Protein AF-A0A9E5UN10-F1 (afdb_monomer)

Mean predicted aligned error: 12.65 Å

Secondary structure (DSSP, 8-state):
-HHHHGGGS-HHHHHHHHHHHHHHHHHHHTTS---EEEEEEEESS-HHHHHHHHHHHTT-BHHHHHHHHHH--SHHHHHHHHHHHHHHHHHHTT-TTS-TTTTTEEEEEEEEEEEEEEEEEEE-STT-EEEEEEEEEEEEEEEEES--------TTSSSSSSGGG---

Radius of gyration: 25.25 Å; Cα contacts (8 Å, |Δi|>4): 213; chains: 1; bounding box: 90×60×59 Å

Nearest PDB structures (foldseek):
  7jil-assembly1_S  TM=9.399E-01  e=2.290E-16  Flavobacterium johnsoniae
  8fn2-assembly1_U  TM=9.093E-01  e=6.561E-12  Borreliella burgdorferi B31
  6zse-assembly1_XT  TM=9.153E-01  e=1.557E-09  Homo sapiens
  4ce4-assembly1_W  TM=9.283E-01  e=9.840E-09  Sus scrofa domesticus
  6gaw-assembly1_BW  TM=9.036E-01  e=6.806E-09  Sus scrofa

Solvent-accessible surface area (backbone atoms only — not comparable to full-atom values): 9964 Å² total; per-residue (Å²): 115,75,78,61,59,68,69,74,51,56,72,66,58,52,54,49,53,50,51,50,52,54,49,52,55,46,62,67,46,68,75,42,92,60,68,21,66,28,76,50,73,74,43,87,45,46,39,72,64,40,46,69,47,50,65,73,37,55,71,29,42,51,71,59,33,51,53,52,27,72,71,43,88,54,83,46,19,61,59,50,42,57,44,50,54,50,22,52,53,49,29,48,73,67,39,81,89,60,60,74,83,80,40,52,44,26,27,68,46,72,47,71,40,81,43,68,67,48,78,42,83,38,87,43,80,91,85,37,74,44,79,45,73,52,42,16,14,31,39,40,41,32,36,34,54,64,82,63,81,79,75,68,80,82,83,81,86,84,80,87,82,76,74,86,76,79,82,126

Sequence (168 aa):
MEQEQARKLKKSVRVFLRKEAEKEFKTANDGRLGSASATLKNIPTPPRKMRLVADLVRGRGVFEALNILRYEPKVGARRMEELLKAAIANWENKNHALNLEEAGLFIKEVFVNEGRMLKRLRPAPQGRGHRIRKRSNHITMVIDSANFSNEVPSATVVTVAEENSNNA

Foldseek 3Di:
DVVVVLVPDDPVVNVVVVVVVVVVVVVVQLPPLHKFKFKDPFAQDALVLLVVLQVVQAFHFLVVLLVCLVPPPRPNSVVVNVRSVVRVVRSCVSCVPDDPVVQRKGWHDKDKAKDDWDWDWDQDPPRDTDIDIRITIMMMTIMGGPPPPPPPPPPDDPDPPPPPPPDD

pLDDT: mean 80.08, std 19.37, range [38.62, 97.5]

Structure (mmCIF, N/CA/C/O backbone):
data_AF-A0A9E5UN10-F1
#
_entry.id   AF-A0A9E5UN10-F1
#
loop_
_atom_site.group_PDB
_atom_site.id
_atom_site.type_symbol
_atom_site.label_atom_id
_atom_site.label_alt_id
_atom_site.label_comp_id
_atom_site.label_asym_id
_atom_site.label_entity_id
_atom_site.label_seq_id
_atom_site.pdbx_PDB_ins_code
_atom_site.Cartn_x
_atom_site.Cartn_y
_atom_site.Cartn_z
_atom_site.occupancy
_atom_site.B_iso_or_equiv
_atom_site.auth_seq_id
_atom_site.auth_comp_id
_atom_site.auth_asym_id
_atom_site.auth_atom_id
_atom_site.pdbx_PDB_model_num
ATOM 1 N N . MET A 1 1 ? -24.150 40.544 5.013 1.00 51.31 1 MET A N 1
ATOM 2 C CA . MET A 1 1 ? -23.200 41.359 5.806 1.00 51.31 1 MET A CA 1
ATOM 3 C C . MET A 1 1 ? -22.036 40.544 6.382 1.00 51.31 1 MET A C 1
ATOM 5 O O . MET A 1 1 ? -20.917 41.036 6.328 1.00 51.31 1 MET A O 1
ATOM 9 N N . GLU A 1 2 ? -22.221 39.293 6.830 1.00 49.16 2 GLU A N 1
ATOM 10 C CA . GLU A 1 2 ? -21.112 38.434 7.319 1.00 49.16 2 GLU A CA 1
ATOM 11 C C . GLU A 1 2 ? -20.039 38.097 6.265 1.00 49.16 2 GLU A C 1
ATOM 13 O O . GLU A 1 2 ? -18.845 38.120 6.556 1.00 49.16 2 GLU A O 1
ATOM 18 N N . GLN A 1 3 ? -20.428 37.852 5.008 1.00 51.53 3 GLN A N 1
ATOM 19 C CA . GLN A 1 3 ? -19.467 37.492 3.951 1.00 51.53 3 GLN A CA 1
ATOM 20 C C . GLN A 1 3 ? -18.567 38.661 3.501 1.00 51.53 3 GLN A C 1
ATOM 22 O O . GLN A 1 3 ? -17.496 38.447 2.930 1.00 51.53 3 GLN A O 1
ATOM 27 N N . GLU A 1 4 ? -18.968 39.903 3.781 1.00 50.41 4 GLU A N 1
ATOM 28 C CA . GLU A 1 4 ? -18.233 41.108 3.377 1.00 50.41 4 GLU A CA 1
ATOM 29 C C . GLU A 1 4 ? -17.114 41.469 4.371 1.00 50.41 4 GLU A C 1
ATOM 31 O O . GLU A 1 4 ? -16.047 41.945 3.975 1.00 50.41 4 GLU A O 1
ATOM 36 N N . GLN A 1 5 ? -17.305 41.156 5.658 1.00 58.53 5 GLN A N 1
ATOM 37 C CA . GLN A 1 5 ? -16.312 41.387 6.713 1.00 58.53 5 GLN A CA 1
ATOM 38 C C . GLN A 1 5 ? -15.097 40.445 6.592 1.00 58.53 5 GLN A C 1
ATOM 40 O O . GLN A 1 5 ? -13.962 40.872 6.811 1.00 58.53 5 GLN A O 1
ATOM 45 N N . ALA A 1 6 ? -15.289 39.207 6.118 1.00 50.31 6 ALA A N 1
ATOM 46 C CA . ALA A 1 6 ? -14.204 38.241 5.900 1.00 50.31 6 ALA A CA 1
ATOM 47 C C . ALA A 1 6 ? -13.214 38.655 4.784 1.00 50.31 6 ALA A C 1
ATOM 49 O O . ALA A 1 6 ? -12.040 38.265 4.798 1.00 50.31 6 ALA A O 1
ATOM 50 N N . ARG A 1 7 ? -13.654 39.484 3.822 1.00 52.75 7 ARG A N 1
ATOM 51 C CA . ARG A 1 7 ? -12.815 40.008 2.726 1.00 52.75 7 ARG A CA 1
ATOM 52 C C . ARG A 1 7 ? -11.868 41.133 3.167 1.00 52.75 7 ARG A C 1
ATOM 54 O O . ARG A 1 7 ? -10.815 41.284 2.550 1.00 52.75 7 ARG A O 1
ATOM 61 N N . LYS A 1 8 ? -12.188 41.867 4.245 1.00 59.50 8 LYS A N 1
ATOM 62 C CA . LYS A 1 8 ? -11.382 42.986 4.788 1.00 59.50 8 LYS A CA 1
ATOM 63 C C . LYS A 1 8 ? -10.195 42.556 5.670 1.00 59.50 8 LYS A C 1
ATOM 65 O O . LYS A 1 8 ? -9.425 43.401 6.118 1.00 59.50 8 LYS A O 1
ATOM 70 N N . LEU A 1 9 ? -9.990 41.257 5.892 1.00 63.56 9 LEU A N 1
ATOM 71 C CA . LEU A 1 9 ? -8.872 40.745 6.689 1.00 63.56 9 LEU A CA 1
ATOM 72 C C . LEU A 1 9 ? -7.567 40.662 5.877 1.00 63.56 9 LEU A C 1
ATOM 74 O O . LEU A 1 9 ? -7.535 40.103 4.769 1.00 63.56 9 LEU A O 1
ATOM 78 N N . LYS A 1 10 ? -6.466 41.154 6.472 1.00 69.56 10 LYS A N 1
ATOM 79 C CA . LYS A 1 10 ? -5.092 40.982 5.959 1.00 69.56 10 LYS A CA 1
ATOM 80 C C . LYS A 1 10 ? -4.833 39.497 5.670 1.00 69.56 10 LYS A C 1
ATOM 82 O O . LYS A 1 10 ? -5.235 38.626 6.442 1.00 69.56 10 LYS A O 1
ATOM 87 N N . LYS A 1 11 ? -4.132 39.197 4.567 1.00 72.44 11 LYS A N 1
ATOM 88 C CA . LYS A 1 11 ? -3.870 37.819 4.091 1.00 72.44 11 LYS A CA 1
ATOM 89 C C . LYS A 1 11 ? -3.306 36.905 5.190 1.00 72.44 11 LYS A C 1
ATOM 91 O O . LYS A 1 11 ? -3.674 35.737 5.242 1.00 72.44 11 LYS A O 1
ATOM 96 N N . SER A 1 12 ? -2.465 37.440 6.076 1.00 72.38 12 SER A N 1
ATOM 97 C CA . SER A 1 12 ? -1.897 36.723 7.223 1.00 72.38 12 SER A CA 1
ATOM 98 C C . SER A 1 12 ? -2.955 36.264 8.232 1.00 72.38 12 SER A C 1
ATOM 100 O O . SER A 1 12 ? -2.965 35.093 8.597 1.00 72.38 12 SER A O 1
ATOM 102 N N . VAL A 1 13 ? -3.880 37.146 8.622 1.00 77.62 13 VAL A N 1
ATOM 103 C CA . VAL A 1 13 ? -4.948 36.849 9.595 1.00 77.62 13 VAL A CA 1
ATOM 104 C C . VAL A 1 13 ? -5.895 35.785 9.046 1.00 77.62 13 VAL A C 1
ATOM 106 O O . VAL A 1 13 ? -6.263 34.855 9.749 1.00 77.62 13 VAL A O 1
ATOM 109 N N . ARG A 1 14 ? -6.200 35.833 7.746 1.00 73.94 14 ARG A N 1
ATOM 110 C CA . ARG A 1 14 ? -7.000 34.798 7.072 1.00 73.94 14 ARG A CA 1
ATOM 111 C C . ARG A 1 14 ? -6.334 33.420 7.091 1.00 73.94 14 ARG A C 1
ATOM 113 O O . ARG A 1 14 ? -7.008 32.417 7.284 1.00 73.94 14 ARG A O 1
ATOM 120 N N . VAL A 1 15 ? -5.020 33.359 6.858 1.00 75.88 15 VAL A N 1
ATOM 121 C CA . VAL A 1 15 ? -4.253 32.100 6.899 1.00 75.88 15 VAL A CA 1
ATOM 122 C C . VAL A 1 15 ? -4.182 31.551 8.324 1.00 75.88 15 VAL A C 1
ATOM 124 O O . VAL A 1 15 ? -4.260 30.339 8.507 1.00 75.88 15 VAL A O 1
ATOM 127 N N . PHE A 1 16 ? -4.059 32.431 9.316 1.00 78.94 16 PHE A N 1
ATOM 128 C CA . PHE A 1 16 ? -4.056 32.070 10.729 1.00 78.94 16 PHE A CA 1
ATOM 129 C C . PHE A 1 16 ? -5.410 31.501 11.173 1.00 78.94 16 PHE A C 1
ATOM 131 O O . PHE A 1 16 ? -5.458 30.354 11.604 1.00 78.94 16 PHE A O 1
ATOM 138 N N . LEU A 1 17 ? -6.505 32.222 10.917 1.00 78.25 17 LEU A N 1
ATOM 139 C CA . LEU A 1 17 ? -7.867 31.764 11.217 1.00 78.25 17 LEU A CA 1
ATOM 140 C C . LEU A 1 17 ? -8.212 30.457 10.487 1.00 78.25 17 LEU A C 1
ATOM 142 O O . LEU A 1 17 ? -8.864 29.586 11.048 1.00 78.25 17 LEU A O 1
ATOM 146 N N . ARG A 1 18 ? -7.727 30.268 9.248 1.00 77.62 18 ARG A N 1
ATOM 147 C CA . ARG A 1 18 ? -7.886 28.999 8.517 1.00 77.62 18 ARG A CA 1
ATOM 148 C C . ARG A 1 18 ? -7.147 27.844 9.196 1.00 77.62 18 ARG A C 1
ATOM 150 O O . ARG A 1 18 ? -7.678 26.741 9.237 1.00 77.62 18 ARG A O 1
ATOM 157 N N . LYS A 1 19 ? -5.934 28.085 9.705 1.00 77.81 19 LYS A N 1
ATOM 158 C CA . LYS A 1 19 ? -5.159 27.082 10.451 1.00 77.81 19 LYS A CA 1
ATOM 159 C C . LYS A 1 19 ? -5.804 26.741 11.788 1.00 77.81 19 LYS A C 1
ATOM 161 O O . LYS A 1 19 ? -5.772 25.577 12.165 1.00 77.81 19 LYS A O 1
ATOM 166 N N . GLU A 1 20 ? -6.351 27.727 12.495 1.00 78.44 20 GLU A N 1
ATOM 167 C CA . GLU A 1 20 ? -7.089 27.507 13.744 1.00 78.44 20 GLU A CA 1
ATOM 168 C C . GLU A 1 20 ? -8.364 26.705 13.497 1.00 78.44 20 GLU A C 1
ATOM 170 O O . GLU A 1 20 ? -8.531 25.663 14.120 1.00 78.44 20 GLU A O 1
ATOM 175 N N . ALA A 1 21 ? -9.164 27.083 12.495 1.00 74.06 21 ALA A N 1
ATOM 176 C CA . ALA A 1 21 ? -10.347 26.328 12.086 1.00 74.06 21 ALA A CA 1
ATOM 177 C C . ALA A 1 21 ? -10.009 24.889 11.645 1.00 74.06 21 ALA A C 1
ATOM 179 O O . ALA A 1 21 ? -10.720 23.956 12.001 1.00 74.06 21 ALA A O 1
ATOM 180 N N . GLU A 1 22 ? -8.904 24.671 10.913 1.00 71.38 22 GLU A N 1
ATOM 181 C CA . GLU A 1 22 ? -8.404 23.321 10.592 1.00 71.38 22 GLU A CA 1
ATOM 182 C C . GLU A 1 22 ? -8.006 22.535 11.846 1.00 71.38 22 GLU A C 1
ATOM 184 O O . GLU A 1 22 ? -8.201 21.321 11.887 1.00 71.38 22 GLU A O 1
ATOM 189 N N . LYS A 1 23 ? -7.442 23.207 12.856 1.00 71.94 23 LYS A N 1
ATOM 190 C CA . LYS A 1 23 ? -7.056 22.603 14.135 1.00 71.94 23 LYS A CA 1
ATOM 191 C C . LYS A 1 23 ? -8.292 22.191 14.928 1.00 71.94 23 LYS A C 1
ATOM 193 O O . LYS A 1 23 ? -8.358 21.048 15.358 1.00 71.94 23 LYS A O 1
ATOM 198 N N . GLU A 1 24 ? -9.275 23.078 15.048 1.00 64.69 24 GLU A N 1
ATOM 199 C CA . GLU A 1 24 ? -10.551 22.828 15.725 1.00 64.69 24 GLU A CA 1
ATOM 200 C C . GLU A 1 24 ? -11.342 21.703 15.052 1.00 64.69 24 GLU A C 1
ATOM 202 O O . GLU A 1 24 ? -11.789 20.784 15.734 1.00 64.69 24 GLU A O 1
ATOM 207 N N . PHE A 1 25 ? -11.428 21.688 13.716 1.00 58.94 25 PHE A N 1
ATOM 208 C CA . PHE A 1 25 ? -12.049 20.585 12.971 1.00 58.94 25 PHE A CA 1
ATOM 209 C C . PHE A 1 25 ? -11.331 19.246 13.170 1.00 58.94 25 PHE A C 1
ATOM 211 O O . PHE A 1 25 ? -11.968 18.194 13.107 1.00 58.94 25 PHE A O 1
ATOM 218 N N . LYS A 1 26 ? -10.009 19.263 13.379 1.00 61.25 26 LYS A N 1
ATOM 219 C CA . LYS A 1 26 ? -9.222 18.061 13.679 1.00 61.25 26 LYS A CA 1
ATOM 220 C C . LYS A 1 26 ? -9.525 17.547 15.080 1.00 61.25 26 LYS A C 1
ATOM 222 O O . LYS A 1 26 ? -9.855 16.377 15.220 1.00 61.25 26 LYS A O 1
ATOM 227 N N . THR A 1 27 ? -9.494 18.432 16.075 1.00 61.06 27 THR A N 1
ATOM 228 C CA . 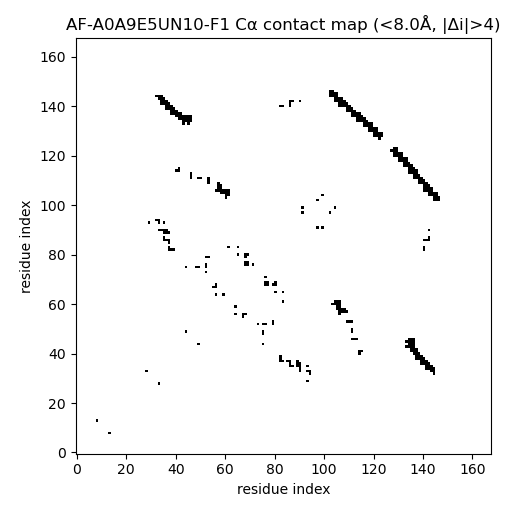THR A 1 27 ? -9.788 18.102 17.475 1.00 61.06 27 THR A CA 1
ATOM 229 C C . THR A 1 27 ? -11.232 17.622 17.651 1.00 61.06 27 THR A C 1
ATOM 231 O O . THR A 1 27 ? -11.476 16.663 18.372 1.00 61.06 27 THR A O 1
ATOM 234 N N . ALA A 1 28 ? -12.194 18.224 16.944 1.00 57.59 28 ALA A N 1
ATOM 235 C CA . ALA A 1 28 ? -13.596 17.797 16.963 1.00 57.59 28 ALA A CA 1
ATOM 236 C C . ALA A 1 28 ? -13.830 16.443 16.261 1.00 57.59 28 ALA A C 1
ATOM 238 O O . ALA A 1 28 ? -14.788 15.740 16.573 1.00 57.59 28 ALA A O 1
ATOM 239 N N . ASN A 1 29 ? -12.968 16.067 15.310 1.00 55.94 29 ASN A N 1
ATOM 240 C CA . ASN A 1 29 ? -13.032 14.774 14.625 1.00 55.94 29 ASN A CA 1
ATOM 241 C C . ASN A 1 29 ? -12.281 13.648 15.340 1.00 55.94 29 ASN A C 1
ATOM 243 O O . ASN A 1 29 ? -12.575 12.493 15.048 1.00 55.94 29 ASN A O 1
ATOM 247 N N . ASP A 1 30 ? -11.366 13.949 16.265 1.00 49.69 30 ASP A N 1
ATOM 248 C CA . ASP A 1 30 ? -10.662 12.928 17.060 1.00 49.69 30 ASP A CA 1
ATOM 249 C C . ASP A 1 30 ? -11.619 12.110 17.955 1.00 49.69 30 ASP A C 1
ATOM 251 O O . ASP A 1 30 ? -11.267 11.016 18.377 1.00 49.69 30 ASP A O 1
ATOM 255 N N . GLY A 1 31 ? -12.845 12.595 18.199 1.00 44.03 31 GLY A N 1
ATOM 256 C CA . GLY A 1 31 ? -13.898 11.875 18.932 1.00 44.03 31 GLY A CA 1
ATOM 257 C C . GLY A 1 31 ? -14.872 11.054 18.072 1.00 44.03 31 GLY A C 1
ATOM 258 O O . GLY A 1 31 ? -15.740 10.377 18.620 1.00 44.03 31 GLY A O 1
ATOM 259 N N . ARG A 1 32 ? -14.771 11.090 16.735 1.00 53.69 32 ARG A N 1
ATOM 260 C CA . ARG A 1 32 ? -15.453 10.098 15.883 1.00 53.69 32 ARG A CA 1
ATOM 261 C C . ARG A 1 32 ? -14.593 8.841 15.909 1.00 53.69 32 ARG A C 1
ATOM 263 O O . ARG A 1 32 ? -13.401 8.984 15.674 1.00 53.69 32 ARG A O 1
ATOM 270 N N . LEU A 1 33 ? -15.180 7.662 16.152 1.00 59.66 33 LEU A N 1
ATOM 271 C CA . LEU A 1 33 ? -14.564 6.335 15.948 1.00 59.66 33 LEU A CA 1
ATOM 272 C C . LEU A 1 33 ? -13.725 6.354 14.665 1.00 59.66 33 LEU A C 1
ATOM 274 O O . LEU A 1 33 ? -14.247 6.317 13.551 1.00 59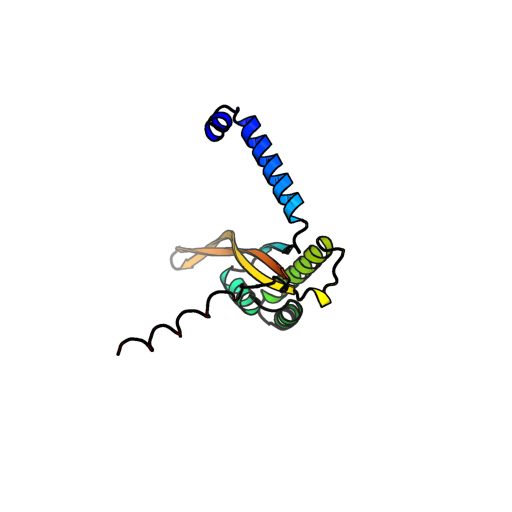.66 33 LEU A O 1
ATOM 278 N N . GLY A 1 34 ? -12.433 6.618 14.827 1.00 68.81 34 GLY A N 1
ATOM 279 C CA . GLY A 1 34 ? -11.727 7.378 13.809 1.00 68.81 34 GLY A CA 1
ATOM 280 C C . GLY A 1 34 ? -11.080 6.454 12.810 1.00 68.81 34 GLY A C 1
ATOM 281 O O . GLY A 1 34 ? -10.247 5.629 13.191 1.00 68.81 34 GLY A O 1
ATOM 282 N N . SER A 1 35 ? -11.381 6.642 11.525 1.00 84.88 35 SER A N 1
ATOM 283 C CA . SER A 1 35 ? -10.598 6.003 10.470 1.00 84.88 35 SER A CA 1
ATOM 284 C C . SER A 1 35 ? -9.097 6.267 10.688 1.00 84.88 35 SER A C 1
ATOM 286 O O . SER A 1 35 ? -8.640 7.388 10.977 1.00 84.88 35 SER A O 1
ATOM 288 N N . ALA A 1 36 ? -8.300 5.210 10.588 1.00 89.88 36 ALA A N 1
ATOM 289 C CA . ALA A 1 36 ? -6.856 5.289 10.717 1.00 89.88 36 ALA A CA 1
ATOM 290 C C . ALA A 1 36 ? -6.211 5.062 9.359 1.00 89.88 36 ALA A C 1
ATOM 292 O O . ALA A 1 36 ? -6.670 4.265 8.545 1.00 89.88 36 ALA A O 1
ATOM 293 N N . SER A 1 37 ? -5.121 5.778 9.112 1.00 92.12 37 SER A N 1
ATOM 294 C CA . SER A 1 37 ? -4.386 5.679 7.860 1.00 92.12 37 SER A CA 1
ATOM 295 C C . SER A 1 37 ? -2.924 5.364 8.124 1.00 92.12 37 SER A C 1
ATOM 297 O O . SER A 1 37 ? -2.320 5.934 9.036 1.00 92.12 37 SER A O 1
ATOM 299 N N . ALA A 1 38 ? -2.331 4.537 7.273 1.00 95.81 38 ALA A N 1
ATOM 300 C CA . ALA A 1 38 ? -0.894 4.309 7.232 1.00 95.81 38 ALA A CA 1
ATOM 301 C C . ALA A 1 38 ? -0.360 4.556 5.821 1.00 95.81 38 ALA A C 1
ATOM 303 O O . ALA A 1 38 ? -1.062 4.354 4.825 1.00 95.81 38 ALA A O 1
ATOM 304 N N . THR A 1 39 ? 0.899 4.995 5.728 1.00 95.94 39 THR A N 1
ATOM 305 C CA . THR A 1 39 ? 1.555 5.232 4.436 1.00 95.94 39 THR A CA 1
ATOM 306 C C . THR A 1 39 ? 2.947 4.619 4.377 1.00 95.94 39 THR A C 1
ATOM 308 O O . THR A 1 39 ? 3.740 4.771 5.302 1.00 95.94 39 THR A O 1
ATOM 311 N N . LEU A 1 40 ? 3.268 3.990 3.247 1.00 95.44 40 LEU A N 1
ATOM 312 C CA . LEU A 1 40 ? 4.621 3.566 2.884 1.00 95.44 40 LEU A CA 1
ATOM 313 C C . LEU A 1 40 ? 5.089 4.353 1.665 1.00 95.44 40 LEU A C 1
ATOM 315 O O . LEU A 1 40 ? 4.371 4.486 0.670 1.00 95.44 40 LEU A O 1
ATOM 319 N N . LYS A 1 41 ? 6.323 4.859 1.713 1.00 95.00 41 LYS A N 1
ATOM 320 C CA . LYS A 1 41 ? 6.875 5.722 0.663 1.00 95.00 41 LYS A CA 1
ATOM 321 C C . LYS A 1 41 ? 8.119 5.113 0.019 1.00 95.00 41 LYS A C 1
ATOM 323 O O . LYS A 1 41 ? 8.906 4.451 0.682 1.00 95.00 41 LYS A O 1
ATOM 328 N N . ASN A 1 42 ? 8.321 5.408 -1.269 1.00 93.81 42 ASN A N 1
ATOM 329 C CA . ASN A 1 42 ? 9.515 5.046 -2.042 1.00 93.81 42 ASN A CA 1
ATOM 330 C C . ASN A 1 42 ? 9.769 3.534 -2.161 1.00 93.81 42 ASN A C 1
ATOM 332 O O . ASN A 1 42 ? 10.921 3.099 -2.209 1.00 93.81 42 ASN A O 1
ATOM 336 N N . ILE A 1 43 ? 8.713 2.728 -2.279 1.00 94.88 43 ILE A N 1
ATOM 337 C CA . ILE A 1 43 ? 8.875 1.288 -2.485 1.00 94.88 43 ILE A CA 1
ATOM 338 C C . ILE A 1 43 ? 9.379 1.047 -3.924 1.00 94.88 43 ILE A C 1
ATOM 340 O O . ILE A 1 43 ? 8.776 1.543 -4.881 1.00 94.88 43 ILE A O 1
ATOM 344 N N . PRO A 1 44 ? 10.473 0.285 -4.128 1.00 92.19 44 PRO A N 1
ATOM 345 C CA . PRO A 1 44 ? 11.071 0.051 -5.444 1.00 92.19 44 PRO A CA 1
ATOM 346 C C . PRO A 1 44 ? 10.318 -1.033 -6.237 1.00 92.19 44 PRO A C 1
ATOM 348 O O . PRO A 1 44 ? 10.921 -1.952 -6.784 1.00 92.19 44 PRO A O 1
ATOM 351 N N . THR A 1 45 ? 8.987 -0.953 -6.282 1.00 92.88 45 THR A N 1
ATOM 352 C CA . THR A 1 45 ? 8.122 -1.859 -7.048 1.00 92.88 45 THR A CA 1
ATOM 353 C C . THR A 1 45 ? 7.230 -1.044 -7.986 1.00 92.88 45 THR A C 1
ATOM 355 O O . THR A 1 45 ? 6.727 0.010 -7.593 1.00 92.88 45 THR A O 1
ATOM 358 N N . PRO A 1 46 ? 7.004 -1.491 -9.236 1.00 94.19 46 PRO A N 1
ATOM 359 C CA . PRO A 1 46 ? 6.106 -0.789 -10.142 1.00 94.19 46 PRO A CA 1
ATOM 360 C C . PRO A 1 46 ? 4.670 -0.713 -9.587 1.00 94.19 46 PRO A C 1
ATOM 362 O O . PRO A 1 46 ? 4.146 -1.747 -9.160 1.00 94.19 46 PRO A O 1
ATOM 365 N N . PRO A 1 47 ? 3.987 0.446 -9.694 1.00 95.62 47 PRO A N 1
ATOM 366 C CA . PRO A 1 47 ? 2.619 0.632 -9.201 1.00 95.62 47 PRO A CA 1
ATOM 367 C C . PRO A 1 47 ? 1.640 -0.446 -9.679 1.00 95.62 47 PRO A C 1
ATOM 369 O O . PRO A 1 47 ? 0.857 -0.965 -8.892 1.00 95.62 47 PRO A O 1
ATOM 372 N N . ARG A 1 48 ? 1.737 -0.859 -10.952 1.00 94.75 48 ARG A N 1
ATOM 373 C CA . ARG A 1 48 ? 0.884 -1.905 -11.542 1.00 94.75 48 ARG A CA 1
ATOM 374 C C . ARG A 1 48 ? 0.954 -3.235 -10.785 1.00 94.75 48 ARG A C 1
ATOM 376 O O . ARG A 1 48 ? -0.077 -3.857 -10.584 1.00 94.75 48 ARG A O 1
ATOM 383 N N . LYS A 1 49 ? 2.148 -3.664 -10.353 1.00 94.19 49 LYS A N 1
ATOM 384 C CA . LYS A 1 49 ? 2.309 -4.924 -9.606 1.00 94.19 49 LYS A CA 1
ATOM 385 C C . LYS A 1 49 ? 1.727 -4.828 -8.195 1.00 94.19 49 LYS A C 1
ATOM 387 O O . LYS A 1 49 ? 1.207 -5.815 -7.698 1.00 94.19 49 LYS A O 1
ATOM 392 N N . MET A 1 50 ? 1.795 -3.648 -7.579 1.00 95.81 50 MET A N 1
ATOM 393 C CA . MET A 1 50 ? 1.235 -3.417 -6.245 1.00 95.81 50 MET A CA 1
ATOM 394 C C . MET A 1 50 ? -0.292 -3.303 -6.269 1.00 95.81 50 MET A C 1
ATOM 396 O O . MET A 1 50 ? -0.939 -3.802 -5.358 1.00 95.81 50 MET A O 1
ATOM 400 N N . ARG A 1 51 ? -0.880 -2.733 -7.332 1.00 96.12 51 ARG A N 1
ATOM 401 C CA . ARG A 1 51 ? -2.344 -2.669 -7.505 1.00 96.12 51 ARG A CA 1
ATOM 402 C C . ARG A 1 51 ? -2.991 -4.054 -7.509 1.00 96.12 51 ARG A C 1
ATOM 404 O O . ARG A 1 51 ? -3.944 -4.258 -6.779 1.00 96.12 51 ARG A O 1
ATOM 411 N N . LEU A 1 52 ? -2.371 -5.027 -8.182 1.00 95.06 52 LEU A N 1
ATOM 412 C CA . LEU A 1 52 ? -2.839 -6.421 -8.187 1.00 95.06 52 LEU A CA 1
ATOM 413 C C . LEU A 1 52 ? -2.930 -7.063 -6.795 1.00 95.06 52 LEU A C 1
ATOM 415 O O . LEU A 1 52 ? -3.644 -8.044 -6.637 1.00 95.06 52 LEU A O 1
ATOM 419 N N . VAL A 1 53 ? -2.158 -6.577 -5.820 1.00 95.88 53 VAL A N 1
ATOM 420 C CA . VAL A 1 53 ? -2.227 -7.050 -4.430 1.00 95.88 53 VAL A CA 1
ATOM 421 C C . VAL A 1 53 ? -3.228 -6.214 -3.637 1.00 95.88 53 VAL A C 1
ATOM 423 O O . VAL A 1 53 ? -4.010 -6.760 -2.872 1.00 95.88 53 VAL A O 1
ATOM 426 N N . ALA A 1 54 ? -3.241 -4.895 -3.847 1.00 95.75 54 ALA A N 1
ATOM 427 C CA . ALA A 1 54 ? -4.199 -3.992 -3.213 1.00 95.75 54 ALA A CA 1
ATOM 428 C C . ALA A 1 54 ? -5.657 -4.361 -3.533 1.00 95.75 54 ALA A C 1
ATOM 430 O O . ALA A 1 54 ? -6.513 -4.261 -2.662 1.00 95.75 54 ALA A O 1
ATOM 431 N N . ASP A 1 55 ? -5.927 -4.818 -4.757 1.00 95.12 55 ASP A N 1
ATOM 432 C CA . ASP A 1 55 ? -7.268 -5.216 -5.186 1.00 95.12 55 ASP A CA 1
ATOM 433 C C . ASP A 1 55 ? -7.763 -6.494 -4.481 1.00 95.12 55 ASP A C 1
ATOM 435 O O . ASP A 1 55 ? -8.968 -6.663 -4.338 1.00 95.12 55 ASP A O 1
ATOM 439 N N . LEU A 1 56 ? -6.866 -7.357 -3.977 1.00 94.56 56 LEU A N 1
ATOM 440 C CA . LEU A 1 56 ? -7.250 -8.561 -3.219 1.00 94.56 56 LEU A CA 1
ATOM 441 C C . LEU A 1 56 ? -7.804 -8.233 -1.828 1.00 94.56 56 LEU A C 1
ATOM 443 O O . LEU A 1 56 ? -8.650 -8.957 -1.311 1.00 94.56 56 LEU A O 1
ATOM 447 N N . VAL A 1 57 ? -7.298 -7.162 -1.215 1.00 95.31 57 VAL A N 1
ATOM 448 C CA . VAL A 1 57 ? -7.573 -6.817 0.189 1.00 95.31 57 VAL A CA 1
ATOM 449 C 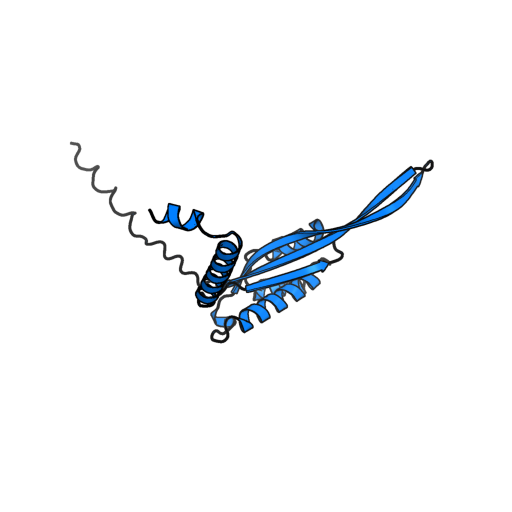C . VAL A 1 57 ? -8.569 -5.672 0.353 1.00 95.31 57 VAL A C 1
ATOM 451 O O . VAL A 1 57 ? -8.988 -5.381 1.470 1.00 95.31 57 VAL A O 1
ATOM 454 N N . ARG A 1 58 ? -8.955 -4.997 -0.737 1.00 93.81 58 ARG A N 1
ATOM 455 C CA . ARG A 1 58 ? -9.909 -3.882 -0.682 1.00 93.81 58 ARG A CA 1
ATOM 456 C C . ARG A 1 58 ? -11.280 -4.397 -0.223 1.00 93.81 58 ARG A C 1
ATOM 458 O O . ARG A 1 58 ? -11.804 -5.337 -0.810 1.00 93.81 58 ARG A O 1
ATOM 465 N N . GLY A 1 59 ? -11.846 -3.782 0.817 1.00 90.25 59 GLY A N 1
ATOM 466 C CA . GLY A 1 59 ? -13.147 -4.161 1.377 1.00 90.25 59 GLY A CA 1
ATOM 467 C C . GLY A 1 59 ? -13.142 -5.432 2.233 1.00 90.25 59 GLY A C 1
ATOM 468 O O . GLY A 1 59 ? -14.205 -5.864 2.663 1.00 90.25 59 GLY A O 1
ATOM 469 N N . ARG A 1 60 ? -11.977 -6.043 2.486 1.00 92.44 60 ARG A N 1
ATOM 470 C CA . ARG A 1 60 ? -11.858 -7.222 3.356 1.00 92.44 60 ARG A CA 1
ATOM 471 C C . ARG A 1 60 ? -11.689 -6.817 4.819 1.00 92.44 60 ARG A C 1
ATOM 473 O O . ARG A 1 60 ? -11.171 -5.736 5.120 1.00 92.44 60 ARG A O 1
ATOM 480 N N . GLY A 1 61 ? -12.091 -7.713 5.720 1.00 92.94 61 GLY A N 1
ATOM 481 C CA . GLY A 1 61 ? -11.804 -7.580 7.148 1.00 92.94 61 GLY A CA 1
ATOM 482 C C . GLY A 1 61 ? -10.299 -7.635 7.413 1.00 92.94 61 GLY A C 1
ATOM 483 O O . GLY A 1 61 ? -9.550 -8.267 6.665 1.00 92.94 61 GLY A O 1
ATOM 484 N N . VAL A 1 62 ? -9.837 -6.986 8.481 1.00 93.19 62 VAL A N 1
ATOM 485 C CA . VAL A 1 62 ? -8.397 -6.886 8.783 1.00 93.19 62 VAL A CA 1
ATOM 486 C C . VAL A 1 62 ? -7.741 -8.261 8.978 1.00 93.19 62 VAL A C 1
ATOM 488 O O . VAL A 1 62 ? -6.670 -8.512 8.422 1.00 93.19 62 VAL A O 1
ATOM 491 N N . PHE A 1 63 ? -8.388 -9.175 9.707 1.00 92.12 63 PHE A N 1
ATOM 492 C CA . PHE A 1 63 ? -7.862 -10.524 9.951 1.00 92.12 63 PHE A CA 1
ATOM 493 C C . PHE A 1 63 ? -7.807 -11.378 8.677 1.00 92.12 63 PHE A C 1
ATOM 495 O O . PHE A 1 63 ? -6.810 -12.050 8.414 1.00 92.12 63 PHE A O 1
ATOM 502 N N . GLU A 1 64 ? -8.849 -11.308 7.845 1.00 93.81 64 GLU A N 1
ATOM 503 C CA . GLU A 1 64 ? -8.882 -11.983 6.545 1.00 93.81 64 GLU A CA 1
ATOM 504 C C . GLU A 1 64 ? -7.775 -11.443 5.628 1.00 93.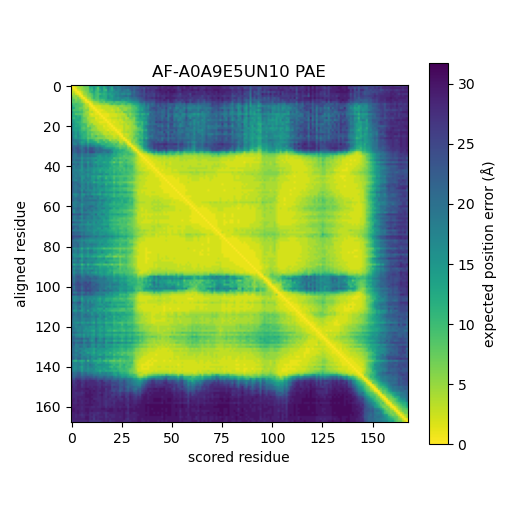81 64 GLU A C 1
ATOM 506 O O . GLU A 1 64 ? -7.017 -12.212 5.035 1.00 93.81 64 GLU A O 1
ATOM 511 N N . ALA A 1 65 ? -7.617 -10.119 5.569 1.00 95.56 65 ALA A N 1
ATOM 512 C CA . ALA A 1 65 ? -6.582 -9.475 4.775 1.00 95.56 65 ALA A CA 1
ATOM 513 C C . ALA A 1 65 ? -5.165 -9.853 5.237 1.00 95.56 65 ALA A C 1
ATOM 515 O O . ALA A 1 65 ? -4.307 -10.100 4.390 1.00 95.56 65 ALA A O 1
ATOM 516 N N . LEU A 1 66 ? -4.909 -9.949 6.548 1.00 95.25 66 LEU A N 1
ATOM 517 C CA . LEU A 1 66 ? -3.627 -10.432 7.081 1.00 95.25 66 LEU A CA 1
ATOM 518 C C . LEU A 1 66 ? -3.307 -11.846 6.585 1.00 95.25 66 LEU A C 1
ATOM 520 O O . LEU A 1 66 ? -2.183 -12.101 6.152 1.00 95.25 66 LEU A O 1
ATOM 524 N N . ASN A 1 67 ? -4.294 -12.743 6.592 1.00 96.31 67 ASN A N 1
ATOM 525 C CA . ASN A 1 67 ? -4.118 -14.116 6.121 1.00 96.31 67 ASN A CA 1
ATOM 526 C C . ASN A 1 67 ? -3.846 -14.172 4.614 1.00 96.31 67 ASN A C 1
ATOM 528 O O . ASN A 1 67 ? -2.893 -14.827 4.191 1.00 96.31 67 ASN A O 1
ATOM 532 N N . ILE A 1 68 ? -4.624 -13.439 3.810 1.00 96.31 68 ILE A N 1
ATOM 533 C CA . ILE A 1 68 ? -4.414 -13.352 2.358 1.00 96.31 68 ILE A CA 1
ATOM 534 C C . ILE A 1 68 ? -3.002 -12.831 2.062 1.00 96.31 68 ILE A C 1
ATOM 536 O O . ILE A 1 68 ? -2.263 -13.437 1.291 1.00 96.31 68 ILE A O 1
ATOM 540 N N . LEU A 1 69 ? -2.588 -11.733 2.700 1.00 96.12 69 LEU A N 1
ATOM 541 C CA . LEU A 1 69 ? -1.286 -11.112 2.446 1.00 96.12 69 LEU A CA 1
ATOM 542 C C . LEU A 1 69 ? -0.105 -11.978 2.892 1.00 96.12 69 LEU A C 1
ATOM 544 O O . LEU A 1 69 ? 0.944 -11.931 2.252 1.00 96.12 69 LEU A O 1
ATOM 548 N N . ARG A 1 70 ? -0.265 -12.771 3.954 1.00 95.75 70 ARG A N 1
ATOM 549 C CA . ARG A 1 70 ? 0.791 -13.653 4.463 1.00 95.75 70 ARG A CA 1
ATOM 550 C C . ARG A 1 70 ? 1.118 -14.799 3.502 1.00 95.75 70 ARG A C 1
ATOM 552 O O . ARG A 1 70 ? 2.279 -15.191 3.410 1.00 95.75 70 ARG A O 1
ATOM 559 N N . TYR A 1 71 ? 0.114 -15.328 2.801 1.00 95.69 71 TYR A N 1
ATOM 560 C CA . TYR A 1 71 ? 0.269 -16.481 1.903 1.00 95.69 71 TYR A CA 1
ATOM 561 C C . TYR A 1 71 ? 0.276 -16.122 0.411 1.00 95.69 71 TYR A C 1
ATOM 563 O O . TYR A 1 71 ? 0.519 -16.986 -0.431 1.00 95.69 71 TYR A O 1
ATOM 571 N N . GLU A 1 72 ? 0.060 -14.855 0.057 1.00 96.38 72 GLU A N 1
ATOM 572 C CA . GLU A 1 72 ? 0.110 -14.408 -1.332 1.00 96.38 72 GLU A CA 1
ATOM 573 C C . GLU A 1 72 ? 1.567 -14.399 -1.858 1.00 96.38 72 GLU A C 1
ATOM 575 O O . GLU A 1 72 ? 2.427 -13.693 -1.322 1.00 96.38 72 GLU A O 1
ATOM 580 N N . PRO A 1 73 ? 1.876 -15.095 -2.970 1.00 95.38 73 PRO A N 1
ATOM 581 C CA . PRO A 1 73 ? 3.249 -15.233 -3.474 1.00 95.38 73 PRO A CA 1
ATOM 582 C C . PRO A 1 73 ? 3.788 -13.966 -4.161 1.00 95.38 73 PRO A C 1
ATOM 584 O O . PRO A 1 73 ? 4.966 -13.881 -4.524 1.00 95.38 73 PRO A O 1
ATOM 587 N N . LYS A 1 74 ? 2.938 -12.963 -4.406 1.00 95.00 74 LYS A N 1
ATOM 588 C CA . LYS A 1 74 ? 3.340 -11.727 -5.085 1.00 95.00 74 LYS A CA 1
ATOM 589 C C . LYS A 1 74 ? 4.283 -10.920 -4.190 1.00 95.00 74 LYS A C 1
ATOM 591 O O . LYS A 1 74 ? 3.977 -10.627 -3.044 1.00 95.00 74 LYS A O 1
ATOM 596 N N . VAL A 1 75 ? 5.371 -10.407 -4.773 1.00 89.69 75 VAL A N 1
ATOM 597 C CA . VAL A 1 75 ? 6.394 -9.581 -4.084 1.00 89.69 75 VAL A CA 1
ATOM 598 C C . VAL A 1 75 ? 5.803 -8.409 -3.280 1.00 89.69 75 VAL A C 1
ATOM 600 O O . VAL A 1 75 ? 6.373 -7.986 -2.276 1.00 89.69 75 VAL A O 1
ATOM 603 N N . GLY A 1 76 ? 4.663 -7.870 -3.722 1.00 92.12 76 GLY A N 1
ATOM 604 C CA . GLY A 1 76 ? 3.982 -6.772 -3.044 1.00 92.12 76 GLY A CA 1
ATOM 605 C C . GLY A 1 76 ? 3.298 -7.136 -1.728 1.00 92.12 76 GLY A C 1
ATOM 606 O O . GLY A 1 76 ? 3.095 -6.246 -0.907 1.00 92.12 76 GLY A O 1
ATOM 607 N N . ALA A 1 77 ? 2.976 -8.411 -1.509 1.00 95.56 77 ALA A N 1
ATOM 608 C CA . ALA A 1 77 ? 2.186 -8.864 -0.371 1.00 95.56 77 ALA A CA 1
ATOM 609 C C . ALA A 1 77 ? 2.891 -8.608 0.961 1.00 95.56 77 ALA A C 1
ATOM 611 O O . ALA A 1 77 ? 2.335 -7.929 1.818 1.00 95.56 77 ALA A O 1
ATOM 612 N N . ARG A 1 78 ? 4.175 -8.968 1.067 1.00 94.31 78 ARG A N 1
ATOM 613 C CA . ARG A 1 78 ? 4.981 -8.711 2.272 1.00 94.31 78 ARG A CA 1
ATOM 614 C C . ARG A 1 78 ? 5.014 -7.230 2.673 1.00 94.31 78 ARG A C 1
ATOM 616 O O . ARG A 1 78 ? 4.949 -6.894 3.847 1.00 94.31 78 ARG A O 1
ATOM 623 N N . ARG A 1 79 ? 5.091 -6.319 1.693 1.00 94.81 79 ARG A N 1
ATOM 624 C CA . ARG A 1 79 ? 5.086 -4.864 1.948 1.00 94.81 79 ARG A CA 1
ATOM 625 C C . ARG A 1 79 ? 3.712 -4.347 2.364 1.00 94.81 79 ARG A C 1
ATOM 627 O O . ARG A 1 79 ? 3.628 -3.409 3.146 1.00 94.81 79 ARG A O 1
ATOM 634 N N . MET A 1 80 ? 2.649 -4.931 1.822 1.00 95.38 80 MET A N 1
ATOM 635 C CA . MET A 1 80 ? 1.275 -4.608 2.206 1.00 95.38 80 MET A CA 1
ATOM 636 C C . MET A 1 80 ? 0.939 -5.145 3.601 1.00 95.38 80 MET A C 1
ATOM 638 O O . MET A 1 80 ? 0.224 -4.481 4.340 1.00 95.38 80 MET A O 1
ATOM 642 N N . GLU A 1 81 ? 1.489 -6.298 3.984 1.00 95.94 81 GLU A N 1
ATOM 643 C CA . GLU A 1 81 ? 1.353 -6.863 5.329 1.00 95.94 81 GLU A CA 1
ATOM 644 C C . GLU A 1 81 ? 1.991 -5.943 6.382 1.00 95.94 81 GLU A C 1
ATOM 646 O O . GLU A 1 81 ? 1.350 -5.599 7.373 1.00 95.94 81 GLU A O 1
ATOM 651 N N . GLU A 1 82 ? 3.224 -5.478 6.134 1.00 95.06 82 GLU A N 1
ATOM 652 C CA . GLU A 1 82 ? 3.903 -4.468 6.965 1.00 95.06 82 GLU A CA 1
ATOM 653 C C . GLU A 1 82 ? 3.041 -3.196 7.115 1.00 95.06 82 GLU A C 1
ATOM 655 O O . GLU A 1 82 ? 2.911 -2.655 8.214 1.00 95.06 82 GLU A O 1
ATOM 660 N N . LEU A 1 83 ? 2.411 -2.740 6.024 1.00 96.50 83 LEU A N 1
ATOM 661 C CA . LEU A 1 83 ? 1.530 -1.568 6.035 1.00 96.50 83 LEU A CA 1
ATOM 662 C C . LEU A 1 83 ? 0.280 -1.777 6.887 1.00 96.50 83 LEU A C 1
ATOM 664 O O . LEU A 1 83 ? -0.112 -0.872 7.618 1.00 96.50 83 LEU A O 1
ATOM 668 N N . LEU A 1 84 ? -0.349 -2.946 6.761 1.00 95.69 84 LEU A N 1
ATOM 669 C CA . LEU A 1 84 ? -1.577 -3.272 7.472 1.00 95.69 84 LEU A CA 1
ATOM 670 C C . LEU A 1 84 ? -1.320 -3.356 8.978 1.00 95.69 84 LEU 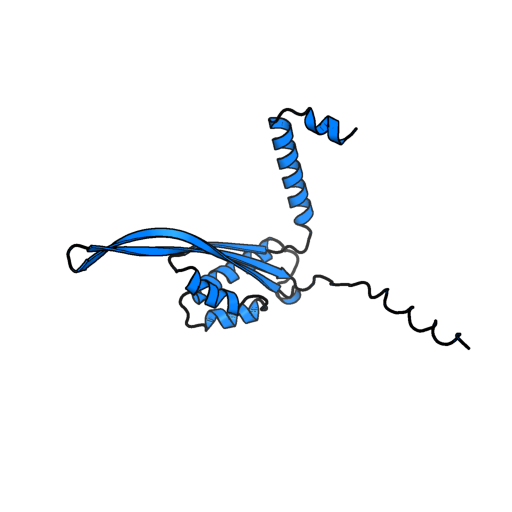A C 1
ATOM 672 O O . LEU A 1 84 ? -2.062 -2.756 9.747 1.00 95.69 84 LEU A O 1
ATOM 676 N N . LYS A 1 85 ? -0.214 -3.983 9.400 1.00 95.00 85 LYS A N 1
ATOM 677 C CA . LYS A 1 85 ? 0.212 -3.990 10.812 1.00 95.00 85 LYS A CA 1
ATOM 678 C C . LYS A 1 85 ? 0.419 -2.574 11.355 1.00 95.00 85 LYS A C 1
ATOM 680 O O . LYS A 1 85 ? -0.040 -2.260 12.447 1.00 95.00 85 LYS A O 1
ATOM 685 N N . ALA A 1 86 ? 1.054 -1.700 10.573 1.00 95.44 86 ALA A N 1
ATOM 686 C CA . ALA A 1 86 ? 1.226 -0.300 10.955 1.00 95.44 86 ALA A CA 1
ATOM 687 C C . ALA A 1 86 ? -0.110 0.466 11.021 1.00 95.44 86 ALA A C 1
ATOM 689 O O . ALA A 1 86 ? -0.279 1.329 11.878 1.00 95.44 86 ALA A O 1
ATOM 690 N N . ALA A 1 87 ? -1.064 0.162 10.135 1.00 94.19 87 ALA A N 1
ATOM 691 C CA . ALA A 1 87 ? -2.395 0.763 10.165 1.00 94.19 87 ALA A CA 1
ATOM 692 C C . ALA A 1 87 ? -3.160 0.373 11.434 1.00 94.19 87 ALA A C 1
ATOM 694 O O . ALA A 1 87 ? -3.729 1.254 12.073 1.00 94.19 87 ALA A O 1
ATOM 695 N N . ILE A 1 88 ? -3.109 -0.907 11.814 1.00 92.75 88 ILE A N 1
ATOM 696 C CA . ILE A 1 88 ? -3.707 -1.427 13.049 1.00 92.75 88 ILE A CA 1
ATOM 697 C C . ILE A 1 88 ? -3.127 -0.707 14.268 1.00 92.75 88 ILE A C 1
ATOM 699 O O . ILE A 1 88 ? -3.879 -0.106 15.026 1.00 92.75 88 ILE A O 1
ATOM 703 N N . ALA A 1 89 ? -1.798 -0.650 14.392 1.00 91.56 89 ALA A N 1
ATOM 704 C CA . ALA A 1 89 ? -1.144 0.045 15.503 1.00 91.56 89 ALA A CA 1
ATOM 705 C C . ALA A 1 89 ? -1.508 1.543 15.556 1.00 91.56 89 ALA A C 1
ATOM 707 O O . ALA A 1 89 ? -1.715 2.117 16.622 1.00 91.56 89 ALA A O 1
ATOM 708 N N . ASN A 1 90 ? -1.630 2.203 14.399 1.00 91.50 90 ASN A N 1
ATOM 709 C CA . ASN A 1 90 ? -2.090 3.593 14.344 1.00 91.50 90 ASN A CA 1
ATOM 710 C C . ASN A 1 90 ? -3.549 3.749 14.786 1.00 91.50 90 ASN A C 1
ATOM 712 O O . ASN A 1 90 ? -3.905 4.803 15.306 1.00 91.50 90 ASN A O 1
ATOM 716 N N . TRP A 1 91 ? -4.395 2.753 14.535 1.00 90.12 91 TRP A N 1
ATOM 717 C CA . TRP A 1 91 ? -5.785 2.761 14.974 1.00 90.12 91 TRP A CA 1
ATOM 718 C C . TRP A 1 91 ? -5.900 2.527 16.479 1.00 90.12 91 TRP A C 1
ATOM 720 O O . TRP A 1 91 ? -6.604 3.285 17.139 1.00 90.12 91 TRP A O 1
ATOM 730 N N . GLU A 1 92 ? -5.144 1.572 17.026 1.00 88.19 92 GLU A N 1
ATOM 731 C CA . GLU A 1 92 ? -5.032 1.323 18.474 1.00 88.19 92 GLU A CA 1
ATOM 732 C C . GLU A 1 92 ? -4.616 2.587 19.226 1.00 88.19 92 GLU A C 1
ATOM 734 O O . GLU A 1 92 ? -5.224 2.968 20.223 1.00 88.19 92 GLU A O 1
ATOM 739 N N . ASN A 1 93 ? -3.616 3.294 18.694 1.00 87.25 93 ASN A N 1
ATOM 740 C CA . ASN A 1 93 ? -3.126 4.537 19.280 1.00 87.25 93 ASN A CA 1
ATOM 741 C C . ASN A 1 93 ? -4.125 5.697 19.200 1.00 87.25 93 ASN A C 1
ATOM 743 O O . ASN A 1 93 ? -3.973 6.675 19.920 1.00 87.25 93 ASN A O 1
ATOM 747 N N . LYS A 1 94 ? -5.106 5.647 18.297 1.00 84.50 94 LYS A N 1
ATOM 748 C CA . LYS A 1 94 ? -6.162 6.667 18.228 1.00 84.50 94 LYS A CA 1
ATOM 749 C C . LYS A 1 94 ? -7.346 6.316 19.119 1.00 84.50 94 LYS A C 1
ATOM 751 O O . LYS A 1 94 ? -7.948 7.205 19.705 1.00 84.50 94 LYS A O 1
ATOM 756 N N . ASN A 1 95 ? -7.674 5.031 19.216 1.00 80.94 95 ASN A N 1
ATOM 757 C CA . ASN A 1 95 ? -8.878 4.538 19.874 1.00 80.94 95 ASN A CA 1
ATOM 758 C C . ASN A 1 95 ? -8.522 3.736 21.134 1.00 80.94 95 ASN A C 1
ATOM 760 O O . ASN A 1 95 ? -8.925 2.587 21.277 1.00 80.94 95 ASN A O 1
ATOM 764 N N . HIS A 1 96 ? -7.799 4.360 22.070 1.00 73.06 96 HIS A N 1
ATOM 765 C CA . HIS A 1 96 ? -7.313 3.724 23.307 1.00 73.06 96 HIS A CA 1
ATOM 766 C C . HIS A 1 96 ? -8.399 3.067 24.183 1.00 73.06 96 HIS A C 1
ATOM 768 O O . HIS A 1 96 ? -8.070 2.287 25.071 1.00 73.06 96 HIS A O 1
ATOM 774 N N . ALA A 1 97 ? -9.672 3.407 23.972 1.00 69.62 97 ALA A N 1
ATOM 775 C CA . ALA A 1 97 ? -10.800 2.912 24.757 1.00 69.62 97 ALA A CA 1
ATOM 776 C C . ALA A 1 97 ? -11.484 1.664 24.168 1.00 69.62 97 ALA A C 1
ATOM 778 O O . ALA A 1 97 ? -12.366 1.113 24.819 1.00 69.62 97 ALA A O 1
ATOM 779 N N . LEU A 1 98 ? -11.135 1.241 22.947 1.00 71.44 98 LEU A N 1
ATOM 780 C CA . LEU A 1 98 ? -11.838 0.171 22.234 1.00 71.44 98 LEU A CA 1
ATOM 781 C C . LEU A 1 98 ? -10.902 -0.972 21.862 1.00 71.44 98 LEU A C 1
ATOM 783 O O . LEU A 1 98 ? -9.822 -0.764 21.310 1.00 71.44 98 LEU A O 1
ATOM 787 N N . ASN A 1 99 ? -11.371 -2.190 22.113 1.00 70.69 99 ASN A N 1
ATOM 788 C CA . ASN A 1 99 ? -10.665 -3.404 21.739 1.00 70.69 99 ASN A CA 1
ATOM 789 C C . ASN A 1 99 ? -10.788 -3.666 20.230 1.00 70.69 99 ASN A C 1
ATOM 791 O O . ASN A 1 99 ? -11.834 -3.442 19.618 1.00 70.69 99 ASN A O 1
ATOM 795 N N . LEU A 1 100 ? -9.722 -4.207 19.634 1.00 68.00 100 LEU A N 1
ATOM 796 C CA . LEU A 1 100 ? -9.662 -4.562 18.209 1.00 68.00 100 LEU A CA 1
ATOM 797 C C . LEU A 1 100 ? -10.758 -5.531 17.769 1.00 68.00 100 LEU A C 1
ATOM 799 O O . LEU A 1 100 ? -11.283 -5.411 16.662 1.00 68.00 100 LEU A O 1
ATOM 803 N N . GLU A 1 101 ? -11.046 -6.520 18.614 1.00 68.06 101 GLU A N 1
ATOM 804 C CA . GLU A 1 101 ? -11.956 -7.620 18.291 1.00 68.06 101 GLU A CA 1
ATOM 805 C C . GLU A 1 101 ? -13.416 -7.156 18.234 1.00 68.06 101 GLU A C 1
ATOM 807 O O . GLU A 1 101 ? -14.182 -7.631 17.400 1.00 68.06 101 GLU A O 1
ATOM 812 N N . GLU A 1 102 ? -13.780 -6.161 19.043 1.00 66.62 102 GLU A N 1
ATOM 813 C CA . GLU A 1 102 ? -15.135 -5.601 19.100 1.00 66.62 102 GLU A CA 1
ATOM 814 C C . GLU A 1 102 ? -15.399 -4.583 17.977 1.00 66.62 102 GLU A C 1
ATOM 816 O O . GLU A 1 102 ? -16.542 -4.356 17.579 1.00 66.62 102 GLU A O 1
ATOM 821 N N . ALA A 1 103 ? -14.344 -3.972 17.429 1.00 71.25 103 ALA A N 1
ATOM 822 C CA . ALA A 1 103 ? -14.459 -2.865 16.482 1.00 71.25 103 ALA A CA 1
ATOM 823 C C . ALA A 1 103 ? -14.815 -3.281 15.041 1.00 71.25 103 ALA A C 1
ATOM 825 O O . ALA A 1 103 ? -15.174 -2.419 14.232 1.00 71.25 103 ALA A O 1
ATOM 826 N N . GLY A 1 104 ? -14.696 -4.569 14.692 1.00 83.19 104 GLY A N 1
ATOM 827 C CA . GLY A 1 104 ? -15.030 -5.066 13.351 1.00 83.19 104 GLY A CA 1
ATOM 828 C C . GLY A 1 104 ? -14.287 -4.317 12.236 1.00 83.19 104 GLY A C 1
ATOM 829 O O . GLY A 1 104 ? -14.907 -3.801 11.303 1.00 83.19 104 GLY A O 1
ATOM 830 N N . LEU A 1 105 ? -12.961 -4.185 12.360 1.00 88.94 105 LEU A N 1
ATOM 831 C CA . LEU A 1 105 ? -12.157 -3.375 11.442 1.00 88.94 105 LEU A CA 1
ATOM 832 C C . LEU A 1 105 ? -12.095 -3.966 10.034 1.00 88.94 105 LEU A C 1
ATOM 834 O O . LEU A 1 105 ? -11.839 -5.160 9.833 1.00 88.94 105 LEU A O 1
ATOM 838 N N . PHE A 1 106 ? -12.214 -3.088 9.044 1.00 92.19 106 PHE A N 1
ATOM 839 C CA . PHE A 1 106 ? -12.085 -3.437 7.637 1.00 92.19 106 PHE A CA 1
ATOM 840 C C . PHE A 1 106 ? -11.230 -2.422 6.878 1.00 92.19 106 PHE A C 1
ATOM 842 O O . PHE A 1 106 ? -11.030 -1.275 7.289 1.00 92.19 106 PHE A O 1
ATOM 849 N N . ILE A 1 107 ? -10.699 -2.860 5.739 1.00 93.88 107 ILE A N 1
ATOM 850 C CA . ILE A 1 107 ? -9.930 -2.001 4.842 1.00 93.88 107 ILE A CA 1
ATOM 851 C C . ILE A 1 107 ? -10.909 -1.232 3.957 1.00 93.88 107 ILE A C 1
ATOM 853 O O . ILE A 1 107 ? -11.440 -1.776 2.985 1.00 93.88 107 ILE A O 1
ATOM 857 N N . LYS A 1 108 ? -11.108 0.049 4.27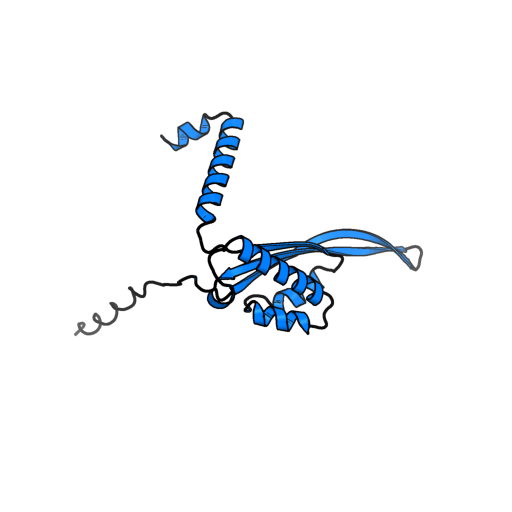1 1.00 92.12 108 LYS A N 1
ATOM 858 C CA . LYS A 1 108 ? -11.990 0.949 3.523 1.00 92.12 108 LYS A CA 1
ATOM 859 C C . LYS A 1 108 ? -11.422 1.263 2.146 1.00 92.12 108 LYS A C 1
ATOM 861 O O . LYS A 1 108 ? -12.043 0.985 1.125 1.00 92.12 108 LYS A O 1
ATOM 866 N N . GLU A 1 109 ? -10.208 1.806 2.112 1.00 92.44 109 GLU A N 1
ATOM 867 C CA . GLU A 1 109 ? -9.586 2.285 0.879 1.00 92.44 109 GLU A CA 1
ATOM 868 C C . GLU A 1 109 ? -8.088 1.990 0.841 1.00 92.44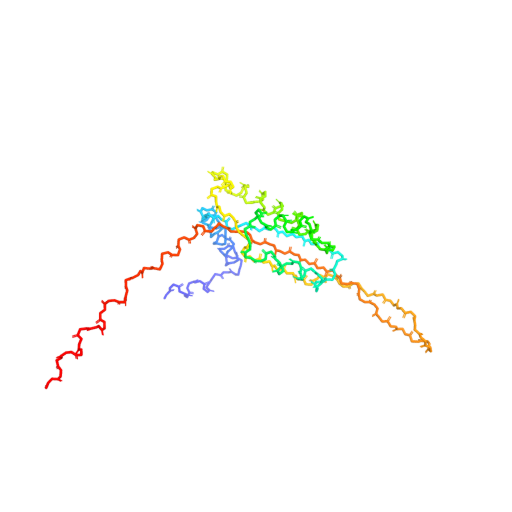 109 GLU A C 1
ATOM 870 O O . GLU A 1 109 ? -7.374 2.056 1.844 1.00 92.44 109 GLU A O 1
ATOM 875 N N . VAL A 1 110 ? -7.594 1.696 -0.364 1.00 96.31 110 VAL A N 1
ATOM 876 C CA . VAL A 1 110 ? -6.169 1.487 -0.631 1.00 96.31 110 VAL A CA 1
ATOM 877 C C . VAL A 1 110 ? -5.783 2.231 -1.897 1.00 96.31 110 VAL A C 1
ATOM 879 O O . VAL A 1 110 ? -6.257 1.913 -2.992 1.00 96.31 110 VAL A O 1
ATOM 882 N N . PHE A 1 111 ? -4.858 3.174 -1.754 1.00 95.88 111 PHE A N 1
ATOM 883 C CA . PHE A 1 111 ? -4.312 3.963 -2.847 1.00 95.88 111 PHE A CA 1
ATOM 884 C C . PHE A 1 111 ? -2.881 3.544 -3.161 1.00 95.88 111 PHE A C 1
ATOM 886 O O . PHE A 1 111 ? -2.036 3.416 -2.275 1.00 95.88 111 PHE A O 1
ATOM 893 N N . VAL A 1 112 ? -2.595 3.383 -4.454 1.00 97.06 112 VAL A N 1
ATOM 894 C CA . VAL A 1 112 ? -1.254 3.088 -4.969 1.00 97.06 112 VAL A CA 1
ATOM 895 C C . VAL A 1 112 ? -0.873 4.147 -5.998 1.00 97.06 112 VAL A C 1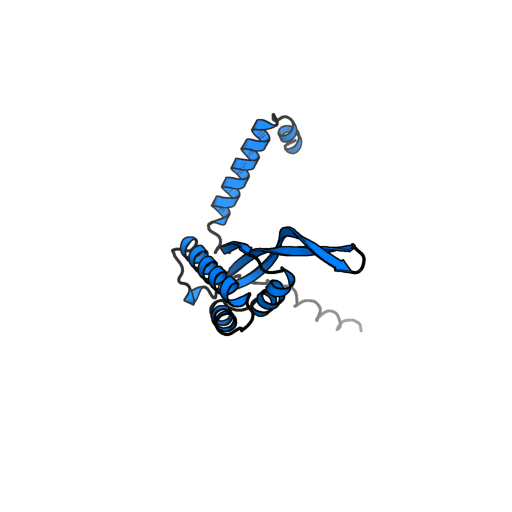
ATOM 897 O O . VAL A 1 112 ? -1.217 4.052 -7.186 1.00 97.06 112 VAL A O 1
ATOM 900 N N . ASN A 1 113 ? -0.124 5.139 -5.525 1.00 95.62 113 ASN A N 1
ATOM 901 C CA . ASN A 1 113 ? 0.324 6.284 -6.305 1.00 95.62 113 ASN A CA 1
ATOM 902 C C . ASN A 1 113 ? 1.699 6.029 -6.920 1.00 95.62 113 ASN A C 1
ATOM 904 O O . ASN A 1 113 ? 2.532 5.308 -6.362 1.00 95.62 113 ASN A O 1
ATOM 908 N N . GLU A 1 114 ? 1.950 6.623 -8.086 1.00 94.19 114 GLU A N 1
ATOM 909 C CA . GLU A 1 114 ? 3.286 6.598 -8.678 1.00 94.19 114 GLU A CA 1
ATOM 910 C C . GLU A 1 114 ? 4.258 7.424 -7.824 1.00 94.19 114 GLU A C 1
ATOM 912 O O . GLU A 1 114 ? 3.893 8.454 -7.263 1.00 94.19 114 GLU A O 1
ATOM 917 N N . GLY A 1 115 ? 5.496 6.949 -7.698 1.00 93.62 115 GLY A N 1
ATOM 918 C CA . GLY A 1 115 ? 6.571 7.662 -7.013 1.00 93.62 115 GLY A CA 1
ATOM 919 C C . GLY A 1 115 ? 7.672 8.094 -7.974 1.00 93.62 115 GLY A C 1
ATOM 920 O O . GLY A 1 115 ? 7.471 8.202 -9.187 1.00 93.62 115 GLY A O 1
ATOM 921 N N . ARG A 1 116 ? 8.878 8.307 -7.436 1.00 94.25 116 ARG A N 1
ATOM 922 C CA . ARG A 1 116 ? 10.049 8.668 -8.241 1.00 94.25 116 ARG A CA 1
ATOM 923 C C . ARG A 1 116 ? 10.310 7.662 -9.371 1.00 94.25 116 ARG A C 1
ATOM 925 O O . ARG A 1 116 ? 10.244 6.443 -9.205 1.00 94.25 116 ARG A O 1
ATOM 932 N N . MET A 1 117 ? 10.689 8.181 -10.534 1.00 95.31 117 MET A N 1
ATOM 933 C CA . MET A 1 117 ? 11.039 7.367 -11.694 1.00 95.31 117 MET A CA 1
ATOM 934 C C . MET A 1 117 ? 12.504 7.573 -12.060 1.00 95.31 117 MET A C 1
ATOM 936 O O . MET A 1 117 ? 12.890 8.624 -12.569 1.00 95.31 117 MET A O 1
ATOM 940 N N . LEU A 1 118 ? 13.324 6.543 -11.852 1.00 93.88 118 LEU A N 1
ATOM 941 C CA . LEU A 1 118 ? 14.721 6.571 -12.273 1.00 93.88 118 LEU A CA 1
ATOM 942 C C . LEU A 1 118 ? 14.824 6.176 -13.749 1.00 93.88 118 LEU A C 1
ATOM 944 O O . LEU A 1 118 ? 14.299 5.143 -14.173 1.00 93.88 118 LEU A O 1
ATOM 948 N N . LYS A 1 119 ? 15.534 6.990 -14.529 1.00 95.06 119 LYS A N 1
ATOM 949 C CA . LYS A 1 119 ? 15.831 6.734 -15.943 1.00 95.06 119 LYS A CA 1
ATOM 950 C C . LYS A 1 119 ? 17.236 6.126 -16.045 1.00 95.06 119 LYS A C 1
ATOM 952 O O . LYS A 1 119 ? 18.166 6.613 -15.402 1.00 95.06 119 LYS A O 1
ATOM 957 N N . ARG A 1 120 ? 17.387 5.034 -16.796 1.00 95.31 120 ARG A N 1
ATOM 958 C CA . ARG A 1 120 ? 18.677 4.394 -17.112 1.00 95.31 120 ARG A CA 1
ATOM 959 C C . ARG A 1 120 ? 18.747 4.129 -18.610 1.00 95.31 120 ARG A C 1
ATOM 961 O O . ARG A 1 120 ? 17.734 3.759 -19.204 1.00 95.31 120 ARG A O 1
ATOM 968 N N . LEU A 1 121 ? 19.913 4.338 -19.209 1.00 95.38 121 LEU A N 1
ATOM 969 C CA . LEU A 1 121 ? 20.153 4.000 -20.608 1.00 95.38 121 LEU A CA 1
ATOM 970 C C . LEU A 1 121 ? 20.429 2.496 -20.719 1.00 95.38 121 LEU A C 1
ATOM 972 O O . LEU A 1 121 ? 21.087 1.921 -19.854 1.00 95.38 121 LEU A O 1
ATOM 976 N N . ARG A 1 122 ? 19.904 1.863 -21.764 1.00 95.94 122 ARG A N 1
ATOM 977 C CA . ARG A 1 122 ? 20.240 0.503 -22.176 1.00 95.94 122 ARG A CA 1
ATOM 978 C C . ARG A 1 122 ? 20.819 0.578 -23.589 1.00 95.94 122 ARG A C 1
ATOM 980 O O . ARG A 1 122 ? 20.129 1.127 -24.454 1.00 95.94 122 ARG A O 1
ATOM 987 N N . PRO A 1 123 ? 22.030 0.048 -23.826 1.00 96.31 123 PRO A N 1
ATOM 988 C CA . PRO A 1 123 ? 22.569 -0.037 -25.176 1.00 96.31 123 PRO A CA 1
ATOM 989 C C . PRO A 1 123 ? 21.666 -0.921 -26.041 1.00 96.31 123 PRO A C 1
ATOM 991 O O . PRO A 1 123 ? 21.108 -1.911 -25.560 1.00 96.31 123 PRO A O 1
ATOM 994 N N . ALA A 1 124 ? 21.487 -0.535 -27.298 1.00 95.81 124 ALA A N 1
ATOM 995 C CA . ALA A 1 124 ? 20.676 -1.243 -28.277 1.00 95.81 124 ALA A CA 1
ATOM 996 C C . ALA A 1 124 ? 21.401 -1.292 -29.639 1.00 95.81 124 ALA A C 1
ATOM 998 O O . ALA A 1 124 ? 22.355 -0.535 -29.847 1.00 95.81 124 ALA A O 1
ATOM 999 N N . PRO A 1 125 ? 20.988 -2.174 -30.569 1.00 97.50 125 PRO A N 1
ATOM 1000 C CA . PRO A 1 125 ? 21.661 -2.331 -31.857 1.00 97.50 125 PRO A CA 1
ATOM 1001 C C . PRO A 1 125 ? 21.736 -1.032 -32.670 1.00 97.50 125 PRO A C 1
ATOM 1003 O O . PRO A 1 125 ? 20.855 -0.172 -32.574 1.00 97.50 125 PRO A O 1
ATOM 1006 N N . GLN A 1 126 ? 22.768 -0.934 -33.518 1.00 95.88 126 GLN A N 1
ATOM 1007 C CA . GLN A 1 126 ? 23.022 0.206 -34.413 1.00 95.88 126 GLN A CA 1
ATOM 1008 C C . GLN A 1 126 ? 23.201 1.543 -33.662 1.00 95.88 126 GLN A C 1
ATOM 1010 O O . GLN A 1 126 ? 22.632 2.560 -34.047 1.00 95.88 126 GLN A O 1
ATOM 1015 N N . GLY A 1 127 ? 23.938 1.539 -32.542 1.00 95.69 127 GLY A N 1
ATOM 1016 C CA . GLY A 1 127 ? 24.229 2.753 -31.762 1.00 95.69 127 GLY A CA 1
ATOM 1017 C C . GLY A 1 127 ? 23.013 3.379 -31.066 1.00 95.69 127 GLY A C 1
ATOM 1018 O O . GLY A 1 127 ? 23.099 4.493 -30.550 1.00 95.69 127 GLY A O 1
ATOM 1019 N N . ARG A 1 128 ? 21.862 2.693 -31.033 1.00 96.81 128 ARG A N 1
ATOM 1020 C CA . ARG A 1 128 ? 20.649 3.213 -30.392 1.00 96.81 128 ARG A CA 1
ATOM 1021 C C . ARG A 1 128 ? 20.733 3.100 -28.869 1.00 96.81 128 ARG A C 1
ATOM 1023 O O . ARG A 1 128 ? 21.308 2.168 -28.313 1.00 96.81 128 ARG A O 1
ATOM 1030 N N . GLY A 1 129 ? 20.082 4.036 -28.180 1.00 95.56 129 GLY A N 1
ATOM 1031 C CA . GLY A 1 129 ? 19.956 4.043 -26.723 1.00 95.56 129 GLY A CA 1
ATOM 1032 C C . GLY A 1 129 ? 18.500 3.930 -26.282 1.00 95.56 129 GLY A C 1
ATOM 1033 O O . GLY A 1 129 ? 17.749 4.904 -26.343 1.00 95.56 129 GLY A O 1
ATOM 1034 N N . HIS A 1 130 ? 18.085 2.760 -25.795 1.00 96.69 130 HIS A N 1
ATOM 1035 C CA . HIS A 1 130 ? 16.753 2.606 -25.211 1.00 96.69 130 HIS A CA 1
ATOM 1036 C C . HIS A 1 130 ? 16.728 3.091 -23.760 1.00 96.69 130 HIS A C 1
ATOM 1038 O O . HIS A 1 130 ? 17.696 2.970 -23.013 1.00 96.69 130 HIS A O 1
ATOM 1044 N N . ARG A 1 131 ? 15.586 3.625 -23.323 1.00 96.00 131 ARG A N 1
ATOM 1045 C CA . ARG A 1 131 ? 15.406 4.122 -21.953 1.00 96.00 131 ARG A CA 1
ATOM 1046 C C . ARG A 1 131 ? 14.676 3.094 -21.092 1.00 96.00 131 ARG A C 1
ATOM 1048 O O . ARG A 1 131 ? 13.490 2.848 -21.297 1.00 96.00 131 ARG A O 1
ATOM 1055 N N . ILE A 1 132 ? 15.338 2.579 -20.058 1.00 95.88 132 ILE A N 1
ATOM 1056 C CA . ILE A 1 132 ? 14.688 1.824 -18.981 1.00 95.88 132 ILE A CA 1
ATOM 1057 C C . ILE A 1 132 ? 14.154 2.810 -17.939 1.00 95.88 132 ILE A C 1
ATOM 1059 O O . ILE A 1 132 ? 14.864 3.713 -17.488 1.00 95.88 132 ILE A O 1
ATOM 1063 N N . ARG A 1 133 ? 12.906 2.606 -17.513 1.00 94.62 133 ARG A N 1
ATOM 1064 C CA . ARG A 1 133 ? 12.275 3.338 -16.407 1.00 94.62 133 ARG A CA 1
ATOM 1065 C C . ARG A 1 133 ? 12.148 2.413 -15.196 1.00 94.62 133 ARG A C 1
ATOM 1067 O O . ARG A 1 133 ? 11.365 1.468 -15.238 1.00 94.62 133 ARG A O 1
ATOM 1074 N N . LYS A 1 134 ? 12.881 2.685 -14.113 1.00 94.19 134 LYS A N 1
ATOM 1075 C CA . LYS A 1 134 ? 12.672 2.030 -12.811 1.00 94.19 134 LYS A CA 1
ATOM 1076 C C . LYS A 1 134 ? 11.679 2.871 -12.008 1.00 94.19 134 LYS A C 1
ATOM 1078 O O . LYS A 1 134 ? 12.035 3.932 -11.497 1.00 94.19 134 LYS A O 1
ATOM 1083 N N . ARG A 1 135 ? 10.424 2.424 -11.982 1.00 95.31 135 ARG A N 1
ATOM 1084 C CA . ARG A 1 135 ? 9.320 3.088 -11.277 1.00 95.31 135 ARG A CA 1
ATOM 1085 C C . ARG A 1 135 ? 9.313 2.674 -9.806 1.00 95.31 135 ARG A C 1
ATOM 1087 O O . ARG A 1 135 ? 9.514 1.495 -9.520 1.00 95.31 135 ARG A O 1
ATOM 1094 N N . SER A 1 136 ? 9.045 3.619 -8.915 1.00 96.19 136 SER A N 1
ATOM 1095 C CA . SER A 1 136 ? 8.657 3.348 -7.531 1.00 96.19 136 SER A CA 1
ATOM 1096 C C . SER A 1 136 ? 7.199 3.741 -7.302 1.00 96.19 136 SER A C 1
ATOM 1098 O O . SER A 1 136 ? 6.554 4.316 -8.185 1.00 96.19 136 SER A O 1
ATOM 1100 N N . ASN A 1 137 ? 6.688 3.461 -6.109 1.00 96.19 137 ASN A N 1
ATOM 1101 C CA . ASN A 1 137 ? 5.342 3.844 -5.709 1.00 96.19 137 ASN A CA 1
ATOM 1102 C C . ASN A 1 137 ? 5.271 4.318 -4.248 1.00 96.19 137 ASN A C 1
ATOM 1104 O O . ASN A 1 137 ? 6.217 4.172 -3.464 1.00 96.19 137 ASN A O 1
ATOM 1108 N N . HIS A 1 138 ? 4.125 4.906 -3.921 1.00 96.19 138 HIS A N 1
ATOM 1109 C CA . HIS A 1 138 ? 3.695 5.261 -2.573 1.00 96.19 138 HIS A CA 1
ATOM 1110 C C . HIS A 1 138 ? 2.343 4.599 -2.322 1.00 96.19 138 HIS A C 1
ATOM 1112 O O . HIS A 1 138 ? 1.495 4.583 -3.217 1.00 96.19 138 HIS A O 1
ATOM 1118 N N . ILE A 1 139 ? 2.158 4.035 -1.134 1.00 96.50 139 ILE A N 1
ATOM 1119 C CA . ILE A 1 139 ? 0.945 3.304 -0.772 1.00 96.50 139 ILE A CA 1
ATOM 1120 C C . ILE A 1 139 ? 0.332 3.980 0.438 1.00 96.50 139 ILE A C 1
ATOM 1122 O O . ILE A 1 139 ? 1.042 4.254 1.405 1.00 96.50 139 ILE A O 1
ATOM 1126 N N . THR A 1 140 ? -0.969 4.217 0.368 1.00 96.62 140 THR A N 1
ATOM 1127 C CA . THR A 1 140 ? -1.778 4.701 1.482 1.00 96.62 140 THR A CA 1
ATOM 1128 C C . THR A 1 140 ? -2.898 3.704 1.705 1.00 96.62 140 THR A C 1
ATOM 1130 O O . THR A 1 140 ? -3.605 3.359 0.762 1.00 96.62 140 THR A O 1
ATOM 1133 N N . MET A 1 141 ? -3.046 3.240 2.937 1.00 95.75 141 MET A N 1
ATOM 1134 C CA . MET A 1 141 ? -4.128 2.356 3.354 1.00 95.75 141 MET A CA 1
ATOM 1135 C C . MET A 1 141 ? -4.939 3.064 4.429 1.00 95.75 141 MET A C 1
ATOM 1137 O O . MET A 1 141 ? -4.351 3.662 5.332 1.00 95.75 141 MET A O 1
ATOM 1141 N N . VAL A 1 142 ? -6.262 3.001 4.310 1.00 94.25 142 VAL A N 1
ATOM 1142 C CA . VAL A 1 142 ? -7.219 3.529 5.281 1.00 94.25 142 VAL A CA 1
ATOM 1143 C C . VAL A 1 142 ? -8.044 2.365 5.811 1.00 94.25 142 VAL A C 1
ATOM 1145 O O . VAL A 1 142 ? -8.651 1.628 5.029 1.00 94.25 142 VAL A O 1
ATOM 1148 N N . ILE A 1 143 ? -8.047 2.206 7.129 1.00 92.69 143 ILE A N 1
ATOM 1149 C CA . ILE A 1 143 ? -8.883 1.247 7.848 1.00 92.69 143 ILE A CA 1
ATOM 1150 C C . ILE A 1 143 ? -9.953 1.995 8.635 1.00 92.69 143 ILE A C 1
ATOM 1152 O O . ILE A 1 143 ? -9.722 3.114 9.104 1.00 92.69 143 ILE A O 1
ATOM 1156 N N . ASP A 1 144 ? -11.123 1.384 8.734 1.00 88.75 144 ASP A N 1
ATOM 1157 C CA . ASP A 1 144 ? -12.301 1.965 9.368 1.00 88.75 144 ASP A CA 1
ATOM 1158 C C . ASP A 1 144 ? -13.070 0.875 10.130 1.00 88.75 144 ASP A C 1
ATOM 1160 O O . ASP A 1 144 ? -12.886 -0.318 9.866 1.00 88.75 144 ASP A O 1
ATOM 1164 N N . SER A 1 145 ? -13.903 1.272 11.089 1.00 86.06 145 SER A N 1
ATOM 1165 C CA . SER A 1 145 ? -14.774 0.350 11.831 1.00 86.06 145 SER A CA 1
ATOM 1166 C C . SER A 1 145 ? -16.089 0.143 11.087 1.00 86.06 145 SER A C 1
ATOM 1168 O O . SER A 1 145 ? -16.703 1.118 10.656 1.00 86.06 145 SER A O 1
ATOM 1170 N N . ALA A 1 146 ? -16.551 -1.103 10.949 1.00 72.56 146 ALA A N 1
ATOM 1171 C CA . ALA A 1 146 ? -17.802 -1.421 10.246 1.00 72.56 146 ALA A CA 1
ATOM 1172 C C . ALA A 1 146 ? -19.063 -0.897 10.958 1.00 72.56 146 ALA A C 1
ATOM 1174 O O . ALA A 1 146 ? -20.106 -0.770 10.321 1.00 72.56 146 ALA A O 1
ATOM 1175 N N . ASN A 1 147 ? -18.957 -0.519 12.237 1.00 63.59 147 ASN A N 1
ATOM 1176 C CA . ASN A 1 147 ? -20.040 0.048 13.048 1.00 63.59 147 ASN A CA 1
ATOM 1177 C C . ASN A 1 147 ? -20.358 1.515 12.694 1.00 63.59 147 ASN A C 1
ATOM 1179 O O . ASN A 1 147 ? -20.617 2.337 13.570 1.00 63.59 147 ASN A O 1
ATOM 1183 N N . PHE A 1 148 ? -20.352 1.857 11.406 1.00 48.97 148 PHE A N 1
ATOM 1184 C CA . PHE A 1 148 ? -21.137 2.986 10.931 1.00 48.97 148 PHE A CA 1
ATOM 1185 C C . PHE A 1 148 ? -22.564 2.480 10.783 1.00 48.97 148 PHE A C 1
ATOM 1187 O O . PHE A 1 148 ? -22.892 1.781 9.825 1.00 48.97 148 PHE A O 1
ATOM 1194 N N . SER A 1 149 ? -23.396 2.804 11.768 1.00 42.62 149 SER A N 1
ATOM 1195 C CA . SER A 1 149 ? -24.845 2.709 11.680 1.00 42.62 149 SER A CA 1
ATOM 1196 C C . SER A 1 149 ? -25.323 3.421 10.412 1.00 42.62 149 SER A C 1
ATOM 1198 O O . SER A 1 149 ? -25.591 4.620 10.396 1.00 42.62 149 SER A O 1
ATOM 1200 N N . ASN A 1 150 ? -25.458 2.666 9.325 1.00 45.75 150 ASN A N 1
ATOM 1201 C CA . ASN A 1 150 ? -26.340 3.023 8.228 1.00 45.75 150 ASN A CA 1
ATOM 1202 C C . ASN A 1 150 ? -27.771 2.749 8.699 1.00 45.75 150 ASN A C 1
ATOM 1204 O O . ASN A 1 150 ? -28.457 1.871 8.180 1.00 45.75 150 ASN A O 1
ATOM 1208 N N . GLU A 1 151 ? -28.216 3.497 9.707 1.00 43.47 151 GLU A N 1
ATOM 1209 C CA . GLU A 1 151 ? -29.637 3.744 9.876 1.00 43.47 151 GLU A CA 1
ATOM 1210 C C . GLU A 1 151 ? -30.049 4.625 8.702 1.00 43.47 151 GLU A C 1
ATOM 1212 O O . GLU A 1 151 ? -30.003 5.852 8.748 1.00 43.47 151 GLU A O 1
ATOM 1217 N N . VAL A 1 152 ? -30.397 3.982 7.591 1.00 41.56 152 VAL A N 1
ATOM 1218 C CA . VAL A 1 152 ? -31.328 4.596 6.657 1.00 41.56 152 VAL A CA 1
ATOM 1219 C C . VAL A 1 152 ? -32.647 4.633 7.427 1.00 41.56 152 VAL A C 1
ATOM 1221 O O . VAL A 1 152 ? -33.160 3.555 7.739 1.00 41.56 152 VAL A O 1
ATOM 1224 N N . PRO A 1 153 ? -33.198 5.803 7.799 1.00 44.69 153 PRO A N 1
ATOM 1225 C CA . PRO A 1 153 ? -34.527 5.832 8.380 1.00 44.69 153 PRO A CA 1
ATOM 1226 C C . PRO A 1 153 ? -35.476 5.223 7.346 1.00 44.69 153 PRO A C 1
ATOM 1228 O O . PRO A 1 153 ? -35.702 5.789 6.279 1.00 44.69 153 PRO A O 1
ATOM 1231 N N . SER A 1 154 ? -36.022 4.048 7.652 1.00 43.97 154 SER A N 1
ATOM 1232 C CA . SER A 1 154 ? -36.985 3.294 6.840 1.00 43.97 154 SER A CA 1
ATOM 1233 C C . SER A 1 154 ? -38.353 3.988 6.713 1.00 43.97 154 SER A C 1
ATOM 1235 O O . SER A 1 154 ? -39.353 3.369 6.357 1.00 43.97 154 SER A O 1
ATOM 1237 N N . ALA A 1 155 ? -38.421 5.291 6.976 1.00 43.91 155 ALA A N 1
ATOM 1238 C CA . ALA A 1 155 ? -39.643 6.066 7.068 1.00 43.91 155 ALA A CA 1
ATOM 1239 C C . ALA A 1 155 ? -39.973 6.789 5.750 1.00 43.91 155 ALA A C 1
ATOM 1241 O O . ALA A 1 155 ? -40.029 8.014 5.743 1.00 43.91 155 ALA A O 1
ATOM 1242 N N . THR A 1 156 ? -40.182 6.080 4.625 1.00 38.69 156 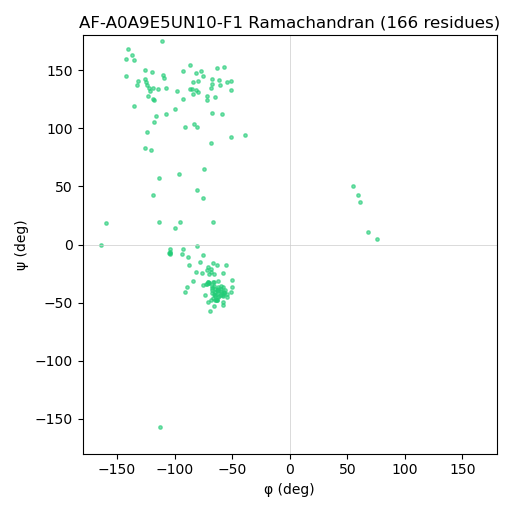THR A N 1
ATOM 1243 C CA . THR A 1 156 ? -40.927 6.650 3.461 1.00 38.69 156 THR A CA 1
ATOM 1244 C C . THR A 1 156 ? -41.525 5.635 2.454 1.00 38.69 156 THR A C 1
ATOM 1246 O O . THR A 1 156 ? -41.849 6.032 1.342 1.00 38.69 156 THR A O 1
ATOM 1249 N N . VAL A 1 157 ? -41.713 4.338 2.756 1.00 38.62 157 VAL A N 1
ATOM 1250 C CA . VAL A 1 157 ? -42.274 3.379 1.750 1.00 38.62 157 VAL A CA 1
ATOM 1251 C C . VAL A 1 157 ? -43.668 2.834 2.103 1.00 38.62 157 VAL A C 1
ATOM 1253 O O . VAL A 1 157 ? -44.117 1.843 1.543 1.00 38.62 157 VAL A O 1
ATOM 1256 N N . VAL A 1 158 ? -44.417 3.502 2.981 1.00 42.31 158 VAL A N 1
ATOM 1257 C CA . VAL A 1 158 ? -45.827 3.155 3.239 1.00 42.31 158 VAL A CA 1
ATOM 1258 C C . VAL A 1 158 ? -46.693 4.396 3.052 1.00 42.31 158 VAL A C 1
ATOM 1260 O O . VAL A 1 158 ? -46.970 5.066 4.032 1.00 42.31 158 VAL A O 1
ATOM 1263 N N . THR A 1 159 ? -47.080 4.717 1.812 1.00 39.69 159 THR A N 1
ATOM 1264 C CA . THR A 1 159 ? -48.243 5.597 1.515 1.00 39.69 159 THR A CA 1
ATOM 1265 C C . THR A 1 159 ? -48.771 5.538 0.068 1.00 39.69 159 THR A C 1
ATOM 1267 O O . THR A 1 159 ? -49.761 6.196 -0.213 1.00 39.69 159 THR A O 1
ATOM 1270 N N . VAL A 1 160 ? -48.214 4.752 -0.869 1.00 40.56 160 VAL A N 1
ATOM 1271 C CA . VAL A 1 160 ? -48.701 4.759 -2.280 1.00 40.56 160 VAL A CA 1
ATOM 1272 C C . VAL A 1 160 ? -49.642 3.587 -2.630 1.00 40.56 160 VAL A C 1
ATOM 1274 O O . VAL A 1 160 ? -49.893 3.322 -3.801 1.00 40.56 160 VAL A O 1
ATOM 1277 N N . ALA A 1 161 ? -50.165 2.854 -1.639 1.00 44.25 161 ALA A N 1
ATOM 1278 C CA . ALA A 1 161 ? -50.965 1.643 -1.881 1.00 44.25 161 ALA A CA 1
ATOM 1279 C C . ALA A 1 161 ? -52.490 1.803 -1.701 1.00 44.25 161 ALA A C 1
ATOM 1281 O O . ALA A 1 161 ? -53.217 0.879 -2.054 1.00 44.25 161 ALA A O 1
ATOM 1282 N N . GLU A 1 162 ? -53.002 2.938 -1.210 1.00 38.88 162 GLU A N 1
ATOM 1283 C CA . GLU A 1 162 ? -54.439 3.072 -0.881 1.00 38.88 162 GLU A CA 1
ATOM 1284 C C . GLU A 1 162 ? -55.272 3.904 -1.877 1.00 38.88 162 GLU A C 1
ATOM 1286 O O . GLU A 1 162 ? -56.498 3.874 -1.811 1.00 38.88 162 GLU A O 1
ATOM 1291 N N . GLU A 1 163 ? -54.669 4.573 -2.867 1.00 41.16 163 GLU A N 1
ATOM 1292 C CA . GLU A 1 163 ? -55.425 5.492 -3.744 1.00 41.16 163 GLU A CA 1
ATOM 1293 C C . GLU A 1 163 ? -56.072 4.845 -4.989 1.00 41.16 163 GLU A C 1
ATOM 1295 O O . GLU A 1 163 ? -56.942 5.452 -5.607 1.00 41.16 163 GLU A O 1
ATOM 1300 N N . ASN A 1 164 ? -55.754 3.593 -5.341 1.00 48.84 164 ASN A N 1
ATOM 1301 C CA . ASN A 1 164 ? -56.269 2.961 -6.574 1.00 48.84 164 ASN A CA 1
ATOM 1302 C C . ASN A 1 164 ? -57.529 2.087 -6.400 1.00 48.84 164 ASN A C 1
ATOM 1304 O O . ASN A 1 164 ? -57.827 1.268 -7.266 1.00 48.84 164 ASN A O 1
ATOM 1308 N N . SER A 1 165 ? -58.293 2.256 -5.315 1.00 43.97 165 SER A N 1
ATOM 1309 C CA . SER A 1 165 ? -59.587 1.567 -5.125 1.00 43.97 165 SER A CA 1
ATOM 1310 C C . SER A 1 165 ? -60.822 2.449 -5.359 1.00 43.97 165 SER A C 1
ATOM 1312 O O . SER A 1 165 ? -61.928 1.923 -5.420 1.00 43.97 165 SER A O 1
ATOM 1314 N N . ASN A 1 166 ? -60.646 3.760 -5.568 1.00 48.59 166 ASN A N 1
ATOM 1315 C CA . ASN A 1 166 ? -61.748 4.726 -5.680 1.00 48.59 166 ASN A CA 1
ATOM 1316 C C . ASN A 1 166 ? -61.809 5.445 -7.040 1.00 48.59 166 ASN A C 1
ATOM 1318 O O . ASN A 1 166 ? -62.062 6.643 -7.098 1.00 48.59 166 ASN A O 1
ATOM 1322 N N . ASN A 1 167 ? -61.609 4.715 -8.136 1.00 49.62 167 ASN A N 1
ATOM 1323 C CA . ASN A 1 167 ? -62.140 5.121 -9.440 1.00 49.62 167 ASN A CA 1
ATOM 1324 C C . ASN A 1 167 ? -63.078 4.015 -9.937 1.00 49.62 167 ASN A C 1
ATOM 1326 O O . ASN A 1 167 ? -62.681 3.125 -10.692 1.00 49.62 167 ASN A O 1
ATOM 1330 N N . ALA A 1 168 ? -64.302 4.071 -9.413 1.00 41.88 168 ALA A N 1
ATOM 1331 C CA . ALA A 1 168 ? -65.513 3.556 -10.038 1.00 41.88 168 ALA A CA 1
ATOM 1332 C C . ALA A 1 168 ? -66.172 4.695 -10.826 1.00 41.88 168 ALA A C 1
ATOM 1334 O O . ALA A 1 168 ? -66.070 5.852 -10.355 1.00 41.88 168 ALA A O 1
#